Protein AF-Q0ST83-F1 (afdb_monomer_lite)

Organism: Clostridium perfringens (strain SM101 / Type A) (NCBI:txid289380)

Radius of gyration: 18.98 Å; chains: 1; bounding box: 46×38×54 Å

Foldseek 3Di:
DDPVLVVVVVVPDPDAPPNQADPVGDGPDQKHQRDFDDPPVPPDDTDRPLPIDGRPVNLVVQLVVVQVCCCVPVVDHDDPVRSVVVVVCCSSPVVVVVVVVVVVVVVVVVVVVVVVVVVVVD

Secondary structure (DSSP, 8-state):
--HHHHHHHHT-----GGGGB-TTS-BS-SEEES-EEE-TTSTT-EEE---EEE-HHHHHHHHHHHHHHHHHHH-----HHHHHHHHHHHIIIIIHHHHHHHHHHHHHHHHHHHHHHHHTT-

InterPro domains:
  IPR018680 Protein of unknown function DUF2164 [PF09932] (54-117)

Structure (mmCIF, N/CA/C/O backbone):
data_AF-Q0ST83-F1
#
_entry.id   AF-Q0ST83-F1
#
loop_
_atom_site.group_PDB
_atom_site.id
_atom_site.type_symbol
_atom_site.label_atom_id
_atom_site.label_alt_id
_atom_site.label_comp_id
_atom_site.label_asym_id
_atom_site.label_entity_id
_atom_site.label_seq_id
_atom_site.pdbx_PDB_ins_code
_atom_site.Cartn_x
_atom_site.Cartn_y
_atom_site.Cartn_z
_atom_site.occupancy
_atom_site.B_iso_or_equiv
_atom_site.auth_seq_id
_atom_site.auth_comp_id
_atom_site.auth_asym_id
_atom_site.auth_atom_id
_atom_site.pdbx_PDB_model_num
ATOM 1 N N . MET A 1 1 ? 13.441 18.172 1.956 1.00 43.25 1 MET A N 1
ATOM 2 C CA . MET A 1 1 ? 14.297 16.977 1.808 1.00 43.25 1 MET A CA 1
ATOM 3 C C . MET A 1 1 ? 15.697 17.438 1.474 1.00 43.25 1 MET A C 1
ATOM 5 O O . MET A 1 1 ? 15.850 18.249 0.565 1.00 43.25 1 MET A O 1
ATOM 9 N N . ASN A 1 2 ? 16.688 17.026 2.261 1.00 32.53 2 ASN A N 1
ATOM 10 C CA . ASN A 1 2 ? 18.086 17.360 2.012 1.00 32.53 2 ASN A CA 1
ATOM 11 C C . ASN A 1 2 ? 18.657 16.407 0.945 1.00 32.53 2 ASN A C 1
ATOM 13 O O . ASN A 1 2 ? 18.133 15.321 0.721 1.00 32.53 2 ASN A O 1
ATOM 17 N N . LYS A 1 3 ? 19.747 16.801 0.289 1.00 36.78 3 LYS A N 1
ATOM 18 C CA . LYS A 1 3 ? 20.409 16.050 -0.790 1.00 36.78 3 LYS A CA 1
ATOM 19 C C . LYS A 1 3 ? 20.824 14.631 -0.368 1.00 36.78 3 LYS A C 1
ATOM 21 O O . LYS A 1 3 ? 20.789 13.716 -1.176 1.00 36.78 3 LYS A O 1
ATOM 26 N N . ASN A 1 4 ? 21.129 14.441 0.916 1.00 47.56 4 ASN A N 1
ATOM 27 C CA . ASN A 1 4 ? 21.437 13.128 1.489 1.00 47.56 4 ASN A CA 1
ATOM 28 C C . ASN A 1 4 ? 20.210 12.209 1.614 1.00 47.56 4 ASN A C 1
ATOM 30 O O . ASN A 1 4 ? 20.378 10.995 1.640 1.00 47.56 4 ASN A O 1
ATOM 34 N N . ASP A 1 5 ? 18.999 12.768 1.682 1.00 38.09 5 ASP A N 1
ATOM 35 C CA . ASP A 1 5 ? 17.754 11.992 1.741 1.00 38.09 5 ASP A CA 1
ATOM 36 C C . ASP A 1 5 ? 17.358 11.496 0.342 1.00 38.09 5 ASP A C 1
ATOM 38 O O . ASP A 1 5 ? 16.797 10.416 0.209 1.00 38.09 5 ASP A O 1
ATOM 42 N N . LEU A 1 6 ? 17.703 12.253 -0.710 1.00 37.34 6 LEU A N 1
ATOM 43 C CA . LEU A 1 6 ? 17.506 11.858 -2.112 1.00 37.34 6 LEU A CA 1
ATOM 44 C C . LEU A 1 6 ? 18.420 10.694 -2.517 1.00 37.34 6 LEU A C 1
ATOM 46 O O . LEU A 1 6 ? 17.946 9.751 -3.142 1.00 37.34 6 LEU A O 1
ATOM 50 N N . ASN A 1 7 ? 19.683 10.701 -2.078 1.00 36.00 7 ASN A N 1
ATOM 51 C CA . ASN A 1 7 ? 20.623 9.605 -2.353 1.00 36.00 7 ASN A CA 1
ATOM 52 C C . ASN A 1 7 ? 20.163 8.262 -1.757 1.00 36.00 7 ASN A C 1
ATOM 54 O O . ASN A 1 7 ? 20.467 7.211 -2.304 1.00 36.00 7 ASN A O 1
ATOM 58 N N . LYS A 1 8 ? 19.394 8.284 -0.660 1.00 37.25 8 LYS A N 1
ATOM 59 C CA . LYS A 1 8 ? 18.796 7.067 -0.093 1.00 37.25 8 LYS A CA 1
ATOM 60 C C . LYS A 1 8 ? 17.605 6.560 -0.907 1.00 37.25 8 LYS A C 1
ATOM 62 O O . LYS A 1 8 ? 17.298 5.384 -0.875 1.00 37.25 8 LYS A O 1
ATOM 67 N N . VAL A 1 9 ? 16.915 7.412 -1.657 1.00 37.28 9 VAL A N 1
ATOM 68 C CA . VAL A 1 9 ? 15.807 6.968 -2.521 1.00 37.28 9 VAL A CA 1
ATOM 69 C C . VAL A 1 9 ? 16.340 6.309 -3.802 1.00 37.28 9 VAL A C 1
ATOM 71 O O . VAL A 1 9 ? 15.722 5.375 -4.308 1.00 37.28 9 VAL A O 1
ATOM 74 N N . GLU A 1 10 ? 17.506 6.744 -4.291 1.00 33.69 10 GLU A N 1
ATOM 75 C CA . GLU A 1 10 ? 18.133 6.242 -5.527 1.00 33.69 10 GLU A CA 1
ATOM 76 C C . GLU A 1 10 ? 18.692 4.808 -5.422 1.00 33.69 10 GLU A C 1
ATOM 78 O O . GLU A 1 10 ? 18.801 4.130 -6.440 1.00 33.69 10 GLU A O 1
ATOM 83 N N . GLU A 1 11 ? 18.981 4.303 -4.217 1.00 33.56 11 GLU A N 1
ATOM 84 C CA . GLU A 1 11 ? 19.557 2.958 -4.015 1.00 33.56 11 GLU A CA 1
ATOM 85 C C . GLU A 1 11 ? 18.519 1.825 -3.879 1.00 33.56 11 GLU A C 1
ATOM 87 O O . GLU A 1 11 ? 18.892 0.668 -3.698 1.00 33.56 11 GLU A O 1
ATOM 92 N N . GLY A 1 12 ? 17.217 2.114 -4.000 1.00 38.75 12 GLY A N 1
ATOM 93 C CA . GLY A 1 12 ? 16.169 1.090 -3.912 1.00 38.75 12 GLY A CA 1
ATOM 94 C C . GLY A 1 12 ? 16.074 0.477 -2.510 1.00 38.75 12 GLY A C 1
ATOM 95 O O . GLY A 1 12 ? 16.414 -0.684 -2.297 1.00 38.75 12 GLY A O 1
ATOM 96 N N . TYR A 1 13 ? 15.620 1.254 -1.525 1.00 41.53 13 TYR A N 1
ATOM 97 C CA . TYR A 1 13 ? 15.599 0.807 -0.130 1.00 41.53 13 TYR A CA 1
ATOM 98 C C . TYR A 1 13 ? 14.504 -0.233 0.164 1.00 41.53 13 TYR A C 1
ATOM 100 O O . TYR A 1 13 ? 13.358 0.089 0.492 1.00 41.53 13 TYR A O 1
ATOM 108 N N . TYR A 1 14 ? 14.923 -1.495 0.137 1.00 47.94 14 TYR A N 1
ATOM 109 C CA . TYR A 1 14 ? 14.425 -2.552 1.016 1.00 47.94 14 TYR A CA 1
ATOM 110 C C . TYR A 1 14 ? 15.234 -2.492 2.329 1.00 47.94 14 TYR A C 1
ATOM 112 O O . TYR A 1 14 ? 16.208 -3.222 2.497 1.00 47.94 14 TYR A O 1
ATOM 120 N N . GLY A 1 15 ? 14.915 -1.525 3.200 1.00 47.38 15 GLY A N 1
ATOM 121 C CA . GLY A 1 15 ? 15.663 -1.214 4.431 1.00 47.38 15 GLY A CA 1
ATOM 122 C C . GLY A 1 15 ? 14.958 -1.664 5.714 1.00 47.38 15 GLY A C 1
ATOM 123 O O . GLY A 1 15 ? 13.807 -2.097 5.682 1.00 47.38 15 GLY A O 1
ATOM 124 N N . ASN A 1 16 ? 15.640 -1.544 6.858 1.00 53.44 16 ASN A N 1
ATOM 125 C CA . ASN A 1 16 ? 15.036 -1.811 8.169 1.00 53.44 16 ASN A CA 1
ATOM 126 C C . ASN A 1 16 ? 13.939 -0.776 8.465 1.00 53.44 16 ASN A C 1
ATOM 128 O O . ASN A 1 16 ? 13.972 0.338 7.953 1.00 53.44 16 ASN A O 1
ATOM 132 N N . LYS A 1 17 ? 12.988 -1.110 9.349 1.00 57.97 17 LYS A N 1
ATOM 133 C CA . LYS A 1 17 ? 11.859 -0.232 9.723 1.00 57.97 17 LYS A CA 1
ATOM 134 C C . LYS A 1 17 ? 12.272 1.212 10.042 1.00 57.97 17 LYS A C 1
ATOM 136 O O . LYS A 1 17 ? 11.564 2.140 9.664 1.00 57.97 17 LYS A O 1
ATOM 141 N N . ASP A 1 18 ? 13.416 1.394 10.693 1.00 64.62 18 ASP A N 1
ATOM 142 C CA . ASP A 1 18 ? 13.940 2.702 11.100 1.00 64.62 18 ASP A CA 1
ATOM 143 C C . ASP A 1 18 ? 14.363 3.590 9.917 1.00 64.62 18 ASP A C 1
ATOM 145 O O . ASP A 1 18 ? 14.379 4.813 10.045 1.00 64.62 18 ASP A O 1
ATOM 149 N N . ASP A 1 19 ? 14.644 3.010 8.745 1.00 64.94 19 ASP A N 1
ATOM 150 C CA . ASP A 1 19 ? 14.995 3.757 7.530 1.00 64.94 19 ASP A CA 1
ATOM 151 C C . ASP A 1 19 ? 13.798 4.535 6.955 1.00 64.94 19 ASP A C 1
ATOM 153 O O . ASP A 1 19 ? 13.978 5.467 6.166 1.00 64.94 19 ASP A O 1
ATOM 157 N N . TYR A 1 20 ? 12.575 4.192 7.373 1.00 68.75 20 TYR A N 1
ATOM 158 C CA . TYR A 1 20 ? 11.339 4.829 6.917 1.00 68.75 20 TYR A CA 1
ATOM 159 C C . TYR A 1 20 ? 10.910 6.028 7.770 1.00 68.75 20 TYR A C 1
ATOM 161 O O . TYR A 1 20 ? 9.916 6.667 7.424 1.00 68.75 20 TYR A O 1
ATOM 169 N N . TYR A 1 21 ? 11.647 6.375 8.831 1.00 73.00 21 TYR A N 1
ATOM 170 C CA . TYR A 1 21 ? 11.291 7.460 9.751 1.00 73.00 21 TYR A CA 1
ATOM 171 C C . TYR A 1 21 ? 12.368 8.550 9.829 1.00 73.00 21 TYR A C 1
ATOM 173 O O . TYR A 1 21 ? 13.571 8.282 9.791 1.00 73.00 21 TYR A O 1
ATOM 181 N N . ASP A 1 22 ? 11.941 9.809 9.951 1.00 75.56 22 ASP A N 1
ATOM 182 C CA . ASP A 1 22 ? 12.833 10.923 10.264 1.00 75.56 22 ASP A CA 1
ATOM 183 C C . ASP A 1 22 ? 13.269 10.896 11.740 1.00 75.56 22 ASP A C 1
ATOM 185 O O . ASP A 1 22 ? 12.776 10.124 12.564 1.00 75.56 22 ASP A O 1
ATOM 189 N N . LYS A 1 23 ? 14.217 11.767 12.103 1.00 73.25 23 LYS A N 1
ATOM 190 C CA . LYS A 1 23 ? 14.717 11.853 13.488 1.00 73.25 23 LYS A CA 1
ATOM 191 C C . LYS A 1 23 ? 13.656 12.345 14.481 1.00 73.25 23 LYS A C 1
ATOM 193 O O . LYS A 1 23 ? 13.880 12.272 15.686 1.00 73.25 23 LYS A O 1
ATOM 198 N N . GLN A 1 24 ? 12.558 12.901 13.981 1.00 75.19 24 GLN A N 1
ATOM 199 C CA . GLN A 1 24 ? 11.410 13.387 14.734 1.00 75.19 24 GLN A CA 1
ATOM 200 C C . GLN A 1 24 ? 10.288 12.331 14.821 1.00 75.19 24 GLN A C 1
ATOM 202 O O . GLN A 1 24 ? 9.348 12.523 15.589 1.00 75.19 24 GLN A O 1
ATOM 207 N N . GLY A 1 25 ? 10.417 11.203 14.112 1.00 72.31 25 GLY A N 1
ATOM 208 C CA . GLY A 1 25 ? 9.461 10.100 14.081 1.00 72.31 25 GLY A CA 1
ATOM 209 C C . GLY A 1 25 ? 8.398 10.185 12.981 1.00 72.31 25 GLY A C 1
ATOM 210 O O . GLY A 1 25 ? 7.470 9.376 13.009 1.00 72.31 25 GLY A O 1
ATOM 211 N N . HIS A 1 26 ? 8.507 11.110 12.023 1.00 70.88 26 HIS A N 1
ATOM 212 C CA . HIS A 1 26 ? 7.586 11.184 10.883 1.00 70.88 26 HIS A CA 1
ATOM 213 C C . HIS A 1 26 ? 7.974 10.185 9.798 1.00 70.88 26 HIS A C 1
ATOM 215 O O . HIS A 1 26 ? 9.158 10.002 9.508 1.00 70.88 26 HIS A O 1
ATOM 221 N N . CYS A 1 27 ? 6.984 9.554 9.169 1.00 70.56 27 CYS A N 1
ATOM 222 C CA . CYS A 1 27 ? 7.259 8.540 8.157 1.00 70.56 27 CYS A CA 1
ATOM 223 C C . CYS A 1 27 ? 7.473 9.150 6.767 1.00 70.56 27 CYS A C 1
ATOM 225 O O . CYS A 1 27 ? 6.681 9.977 6.314 1.00 70.56 27 CYS A O 1
ATOM 227 N N . TYR A 1 28 ? 8.494 8.691 6.043 1.00 64.94 28 TYR A N 1
ATOM 228 C CA . TYR A 1 28 ? 8.777 9.138 4.675 1.00 64.94 28 TYR A CA 1
ATOM 229 C C . TYR A 1 28 ? 7.938 8.427 3.609 1.00 64.94 28 TYR A C 1
ATOM 231 O O . TYR A 1 28 ? 7.772 8.950 2.507 1.00 64.94 28 TYR A O 1
ATOM 239 N N . THR A 1 29 ? 7.420 7.233 3.902 1.00 62.31 29 THR A N 1
ATOM 240 C CA . THR A 1 29 ? 6.653 6.421 2.946 1.00 62.31 29 THR A CA 1
ATOM 241 C C . THR A 1 29 ? 5.317 6.016 3.558 1.00 62.31 29 THR A C 1
ATOM 243 O O . THR A 1 29 ? 5.133 6.056 4.765 1.00 62.31 29 THR A O 1
ATOM 246 N N . SER A 1 30 ? 4.327 5.683 2.729 1.00 58.22 30 SER A N 1
ATOM 247 C CA . SER A 1 30 ? 3.003 5.271 3.227 1.00 58.22 30 SER A CA 1
ATOM 248 C C . SER A 1 30 ? 2.922 3.774 3.549 1.00 58.22 30 SER A C 1
ATOM 250 O O . SER A 1 30 ? 2.110 3.377 4.382 1.00 58.22 30 SER A O 1
ATOM 252 N N . PHE A 1 31 ? 3.742 2.965 2.877 1.00 61.84 31 PHE A N 1
ATOM 253 C CA . PHE A 1 31 ? 3.780 1.509 2.957 1.00 61.84 31 PHE A CA 1
ATOM 254 C C . PHE A 1 31 ? 5.213 1.052 2.718 1.00 61.84 31 PHE A C 1
ATOM 256 O O . PHE A 1 31 ? 5.866 1.542 1.792 1.00 61.84 31 PHE A O 1
ATOM 263 N N . PHE A 1 32 ? 5.683 0.098 3.510 1.00 62.38 32 PHE A N 1
ATOM 264 C CA . PHE A 1 32 ? 6.961 -0.556 3.270 1.00 62.38 32 PHE A CA 1
ATOM 265 C C . PHE A 1 32 ? 6.825 -2.060 3.451 1.00 62.38 32 PHE A C 1
ATOM 267 O O . PHE A 1 32 ? 6.053 -2.538 4.282 1.00 62.38 32 PHE A O 1
ATOM 274 N N . ILE A 1 33 ? 7.545 -2.808 2.620 1.00 58.50 33 ILE A N 1
ATOM 275 C CA . ILE A 1 33 ? 7.598 -4.260 2.738 1.00 58.50 33 ILE A CA 1
ATOM 276 C C . ILE A 1 33 ? 8.624 -4.552 3.822 1.00 58.50 33 ILE A C 1
ATOM 278 O O . ILE A 1 33 ? 9.794 -4.212 3.659 1.00 58.50 33 ILE A O 1
ATOM 282 N N . SER A 1 34 ? 8.177 -5.120 4.939 1.00 50.09 34 SER A N 1
ATOM 283 C CA . SER A 1 34 ? 9.061 -5.381 6.075 1.00 50.09 34 SER A CA 1
ATOM 284 C C . SER A 1 34 ? 10.023 -6.538 5.804 1.00 50.09 34 SER A C 1
ATOM 286 O O . SER A 1 34 ? 11.146 -6.503 6.292 1.00 50.09 34 SER A O 1
ATOM 288 N N . ASP A 1 35 ? 9.630 -7.501 4.963 1.00 49.91 35 ASP A N 1
ATOM 289 C CA . ASP A 1 35 ? 10.436 -8.679 4.641 1.00 49.91 35 ASP A CA 1
ATOM 290 C C . ASP A 1 35 ? 10.462 -8.948 3.127 1.00 49.91 35 ASP A C 1
ATOM 292 O O . ASP A 1 35 ? 9.601 -9.647 2.581 1.00 49.91 35 ASP A O 1
ATOM 296 N N . ILE A 1 36 ? 11.484 -8.454 2.425 1.00 48.66 36 ILE A N 1
ATOM 297 C CA . ILE A 1 36 ? 11.846 -9.022 1.120 1.00 48.66 36 ILE A CA 1
ATOM 298 C C . ILE A 1 36 ? 12.940 -10.054 1.314 1.00 48.66 36 ILE A C 1
ATOM 300 O O . ILE A 1 36 ? 14.108 -9.739 1.530 1.00 48.66 36 ILE A O 1
ATOM 304 N N . ILE A 1 37 ? 12.537 -11.321 1.228 1.00 46.72 37 ILE A N 1
ATOM 305 C CA . ILE A 1 37 ? 13.463 -12.445 1.225 1.00 46.72 37 ILE A CA 1
ATOM 306 C C . ILE A 1 37 ? 13.783 -12.765 -0.235 1.00 46.72 37 ILE A C 1
ATOM 308 O O . ILE A 1 37 ? 13.019 -13.424 -0.944 1.00 46.72 37 ILE A O 1
ATOM 312 N N . ILE A 1 38 ? 14.938 -12.286 -0.693 1.00 47.44 38 ILE A N 1
ATOM 313 C CA . ILE A 1 38 ? 15.507 -12.694 -1.978 1.00 47.44 38 ILE A CA 1
ATOM 314 C C . ILE A 1 38 ? 16.222 -14.031 -1.754 1.00 47.44 38 ILE A C 1
ATOM 316 O O . ILE A 1 38 ? 17.332 -14.075 -1.220 1.00 47.44 38 ILE A O 1
ATOM 320 N N . ASP A 1 39 ? 15.577 -15.137 -2.132 1.00 43.59 39 ASP A N 1
ATOM 321 C CA . ASP A 1 39 ? 16.211 -16.458 -2.110 1.00 43.59 39 ASP A CA 1
ATOM 322 C C . ASP A 1 39 ? 17.209 -16.571 -3.272 1.00 43.59 39 ASP A C 1
ATOM 324 O O . ASP A 1 39 ? 16.873 -16.972 -4.387 1.00 43.59 39 ASP A O 1
ATOM 328 N N . ASN A 1 40 ? 18.467 -16.220 -3.002 1.00 45.91 40 ASN A N 1
ATOM 329 C CA . ASN A 1 40 ? 19.558 -16.316 -3.974 1.00 45.91 40 ASN A CA 1
ATOM 330 C C . ASN A 1 40 ? 19.904 -17.769 -4.367 1.00 45.91 40 ASN A C 1
ATOM 332 O O . ASN A 1 40 ? 20.633 -17.976 -5.338 1.00 45.91 40 ASN A O 1
ATOM 336 N N . ASN A 1 41 ? 19.386 -18.781 -3.655 1.00 49.34 41 ASN A N 1
ATOM 337 C CA . ASN A 1 41 ? 19.666 -20.195 -3.925 1.00 49.34 41 ASN A CA 1
ATOM 338 C C . ASN A 1 41 ? 18.673 -20.827 -4.915 1.00 49.34 41 ASN A C 1
ATOM 340 O O . ASN A 1 41 ? 18.966 -21.876 -5.496 1.00 49.34 41 ASN A O 1
ATOM 344 N N . LYS A 1 42 ? 17.529 -20.184 -5.170 1.00 50.66 42 LYS A N 1
ATOM 345 C CA . LYS A 1 42 ? 16.599 -20.544 -6.246 1.00 50.66 42 LYS A CA 1
ATOM 346 C C . LYS A 1 42 ? 16.675 -19.487 -7.334 1.00 50.66 42 LYS A C 1
ATOM 348 O O . LYS A 1 42 ? 16.059 -18.434 -7.216 1.00 50.66 42 LYS A O 1
ATOM 353 N N . LYS A 1 43 ? 17.420 -19.777 -8.409 1.00 41.09 43 LYS A N 1
ATOM 354 C CA . LYS A 1 43 ? 17.506 -18.945 -9.625 1.00 41.09 43 LYS A CA 1
ATOM 355 C C . LYS A 1 43 ? 16.154 -18.284 -9.949 1.00 41.09 43 LYS A C 1
ATOM 357 O O . LYS A 1 43 ? 15.266 -18.930 -10.497 1.00 41.09 43 LYS A O 1
ATOM 362 N N . GLY A 1 44 ? 16.030 -16.997 -9.625 1.00 47.31 44 GLY A N 1
ATOM 363 C CA . GLY A 1 44 ? 14.939 -16.136 -10.073 1.00 47.31 44 GLY A CA 1
ATOM 364 C C . GLY A 1 44 ? 13.594 -16.236 -9.343 1.00 47.31 44 GLY A C 1
ATOM 365 O O . GLY A 1 44 ? 12.641 -15.651 -9.850 1.00 47.31 44 GLY A O 1
ATOM 366 N N . SER A 1 45 ? 13.460 -16.913 -8.191 1.00 38.97 45 SER A N 1
ATOM 367 C CA . SER A 1 45 ? 12.197 -16.857 -7.428 1.00 38.97 45 SER A CA 1
ATOM 368 C C . SER A 1 45 ? 12.264 -15.819 -6.305 1.00 38.97 45 SER A C 1
ATOM 370 O O . SER A 1 45 ? 12.816 -16.086 -5.239 1.00 38.97 45 SER A O 1
ATOM 372 N N . VAL A 1 46 ? 11.671 -14.644 -6.524 1.00 49.09 46 VAL A N 1
ATOM 373 C CA . VAL A 1 46 ? 11.420 -13.672 -5.449 1.00 49.09 46 VAL A CA 1
ATOM 374 C C . VAL A 1 46 ? 10.204 -14.150 -4.658 1.00 49.09 46 VAL A C 1
ATOM 376 O O . VAL A 1 46 ? 9.107 -14.237 -5.208 1.00 49.09 46 VAL A O 1
ATOM 379 N N . THR A 1 47 ? 10.388 -14.469 -3.376 1.00 42.12 47 THR A N 1
ATOM 380 C CA . THR A 1 47 ? 9.260 -14.678 -2.458 1.00 42.12 47 THR A CA 1
ATOM 381 C C . THR A 1 47 ? 9.027 -13.363 -1.730 1.00 42.12 47 THR A C 1
ATOM 383 O O . THR A 1 47 ? 9.758 -13.021 -0.806 1.00 42.12 47 THR A O 1
ATOM 386 N N . ILE A 1 48 ? 8.036 -12.595 -2.183 1.00 51.88 48 ILE A N 1
ATOM 387 C CA . ILE A 1 48 ? 7.609 -11.389 -1.472 1.00 51.88 48 ILE A CA 1
ATOM 388 C C . ILE A 1 48 ? 6.782 -11.864 -0.279 1.00 51.88 48 ILE A C 1
ATOM 390 O O . ILE A 1 48 ? 5.717 -12.458 -0.460 1.00 51.88 48 ILE A O 1
ATOM 394 N N . ASN A 1 49 ? 7.274 -11.642 0.939 1.00 52.12 49 ASN A N 1
ATOM 395 C CA . ASN A 1 49 ? 6.423 -11.776 2.108 1.00 52.12 49 ASN A CA 1
ATOM 396 C C . ASN A 1 49 ? 5.470 -10.574 2.060 1.00 52.12 49 ASN A C 1
ATOM 398 O O . ASN A 1 49 ? 5.910 -9.433 2.169 1.00 52.12 49 ASN A O 1
ATOM 402 N N . ASN A 1 50 ? 4.171 -10.802 1.856 1.00 54.41 50 ASN A N 1
ATOM 403 C CA . ASN A 1 50 ? 3.167 -9.732 1.712 1.00 54.41 50 ASN A CA 1
ATOM 404 C C . ASN A 1 50 ? 2.866 -8.999 3.037 1.00 54.41 50 ASN A C 1
ATOM 406 O O . ASN A 1 50 ? 1.800 -8.404 3.197 1.00 54.41 50 ASN A O 1
ATOM 410 N N . ASN A 1 51 ? 3.794 -9.042 3.992 1.00 59.19 51 ASN A N 1
ATOM 411 C CA . ASN A 1 51 ? 3.735 -8.268 5.216 1.00 59.19 51 ASN A CA 1
ATOM 412 C C . ASN A 1 51 ? 4.128 -6.829 4.871 1.00 59.19 51 ASN A C 1
ATOM 414 O O . ASN A 1 51 ? 5.296 -6.446 4.871 1.00 59.19 51 ASN A O 1
ATOM 418 N N . PHE A 1 52 ? 3.124 -6.041 4.510 1.00 67.75 52 PHE A N 1
ATOM 419 C CA . PHE A 1 52 ? 3.267 -4.600 4.408 1.00 67.75 52 PHE A CA 1
ATOM 420 C C . PHE A 1 52 ? 3.086 -4.006 5.796 1.00 67.75 52 PHE A C 1
ATOM 422 O O . PHE A 1 52 ? 2.034 -4.169 6.421 1.00 67.75 52 PHE A O 1
ATOM 429 N N . ASP A 1 53 ? 4.090 -3.272 6.248 1.00 70.12 53 ASP A N 1
ATOM 430 C CA . ASP A 1 53 ? 3.940 -2.397 7.393 1.00 70.12 53 ASP A CA 1
ATOM 431 C C . ASP A 1 53 ? 3.411 -1.037 6.918 1.00 70.12 53 ASP A C 1
ATOM 433 O O . ASP A 1 53 ? 3.764 -0.514 5.854 1.00 70.12 53 ASP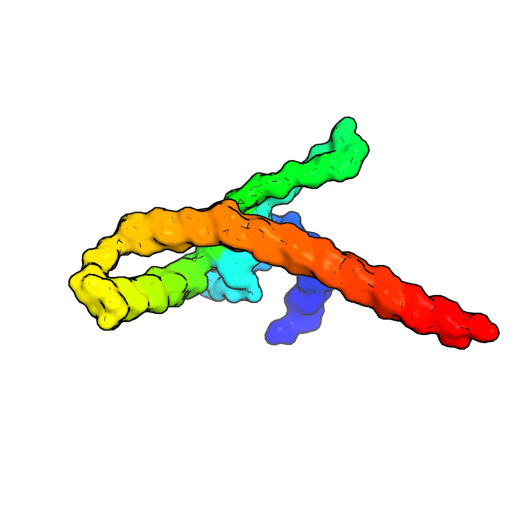 A O 1
ATOM 437 N N . ILE A 1 54 ? 2.526 -0.467 7.734 1.00 75.62 54 ILE A N 1
ATOM 438 C CA . ILE A 1 54 ? 1.925 0.846 7.513 1.00 75.62 54 ILE A CA 1
ATOM 439 C C . ILE A 1 54 ? 2.391 1.740 8.643 1.00 75.62 54 ILE A C 1
ATOM 441 O O . ILE A 1 54 ? 2.232 1.401 9.821 1.00 75.62 54 ILE A O 1
ATOM 445 N N . CYS A 1 55 ? 2.931 2.905 8.303 1.00 79.25 55 CYS A N 1
ATOM 446 C CA . CYS A 1 55 ? 3.307 3.868 9.323 1.00 79.25 55 CYS A CA 1
ATOM 447 C C . CYS A 1 55 ? 2.077 4.314 10.114 1.00 79.25 55 CYS A C 1
ATOM 449 O O . CYS A 1 55 ? 0.986 4.458 9.558 1.00 79.25 55 CYS A O 1
ATOM 451 N N . LYS A 1 56 ? 2.270 4.593 11.405 1.00 81.12 56 LYS A N 1
ATOM 452 C CA . LYS A 1 56 ? 1.186 4.963 12.320 1.00 81.12 56 LYS A CA 1
ATOM 453 C C . LYS A 1 56 ? 0.322 6.107 11.781 1.00 81.12 56 LYS A C 1
ATOM 455 O O . LYS A 1 56 ? -0.883 5.944 11.693 1.00 81.12 56 LYS A O 1
ATOM 460 N N . GLU A 1 57 ? 0.936 7.203 11.339 1.00 81.12 57 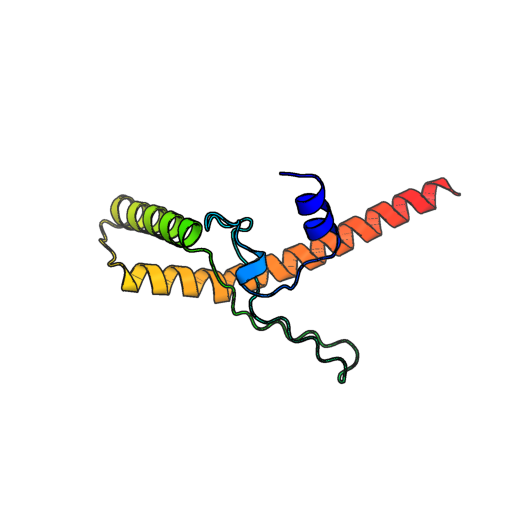GLU A N 1
ATOM 461 C CA . GLU A 1 57 ? 0.229 8.375 10.798 1.00 81.12 57 GLU A CA 1
ATOM 462 C C . GLU A 1 57 ? -0.695 8.007 9.634 1.00 81.12 57 GLU A C 1
ATOM 464 O O . GLU A 1 57 ? -1.844 8.442 9.559 1.00 81.12 57 GLU A O 1
ATOM 469 N N . LYS A 1 58 ? -0.207 7.153 8.727 1.00 83.75 58 LYS A N 1
ATOM 470 C CA . LYS A 1 58 ? -0.992 6.723 7.575 1.00 83.75 58 LYS A CA 1
ATOM 471 C C . LYS A 1 58 ? -2.087 5.744 7.974 1.00 83.75 58 LYS A C 1
ATOM 473 O O . LYS A 1 58 ? -3.183 5.809 7.425 1.00 83.75 58 LYS A O 1
ATOM 478 N N . LYS A 1 59 ? -1.802 4.860 8.929 1.00 86.94 59 LYS A N 1
ATOM 479 C CA . LYS A 1 59 ? -2.780 3.933 9.493 1.00 86.94 59 LYS A CA 1
ATOM 480 C C . LYS A 1 59 ? -3.917 4.696 10.176 1.00 86.94 59 LYS A C 1
ATOM 482 O O . LYS A 1 59 ? -5.073 4.410 9.887 1.00 86.94 59 LYS A O 1
ATOM 487 N N . ASP A 1 60 ? -3.597 5.700 10.987 1.00 89.19 60 ASP A N 1
ATOM 488 C CA . ASP A 1 60 ? -4.569 6.561 11.666 1.00 89.19 60 ASP A CA 1
ATOM 489 C C . ASP A 1 60 ? -5.426 7.326 10.643 1.00 89.19 60 ASP A C 1
ATOM 491 O O . ASP A 1 60 ? -6.653 7.288 10.711 1.00 89.19 60 ASP A O 1
ATOM 495 N N . PHE A 1 61 ? -4.806 7.893 9.604 1.00 89.94 61 PHE A N 1
ATOM 496 C CA . PHE A 1 61 ? -5.534 8.500 8.483 1.00 89.94 61 PHE A CA 1
ATOM 497 C C . PHE A 1 61 ? -6.499 7.516 7.791 1.00 89.94 61 PHE A C 1
ATOM 499 O O . PHE A 1 61 ? -7.647 7.853 7.504 1.00 89.94 61 PHE A O 1
ATOM 506 N N . LEU A 1 62 ? -6.060 6.281 7.518 1.00 89.88 62 LEU A N 1
ATOM 507 C CA . LEU A 1 62 ? -6.908 5.259 6.893 1.00 89.88 62 LEU A CA 1
ATOM 508 C C . LEU A 1 62 ? -8.069 4.838 7.803 1.00 89.88 62 LEU A C 1
ATOM 510 O O . LEU A 1 62 ? -9.170 4.599 7.303 1.00 89.88 62 LEU A O 1
ATOM 514 N N . LYS A 1 63 ? -7.850 4.773 9.122 1.00 92.25 63 LYS A N 1
ATOM 515 C CA . LYS A 1 63 ? -8.910 4.512 10.105 1.00 92.25 63 LYS A CA 1
ATOM 516 C C . LYS A 1 63 ? -9.981 5.590 10.058 1.00 92.25 63 LYS A C 1
ATOM 518 O O . LYS A 1 63 ? -11.162 5.254 10.018 1.00 92.25 63 LYS A O 1
ATOM 523 N N . GLU A 1 64 ? -9.583 6.859 10.029 1.00 92.88 64 GLU A N 1
ATOM 524 C CA . GLU A 1 64 ? -10.520 7.983 9.951 1.00 92.88 64 GLU A CA 1
ATOM 525 C C . GLU A 1 64 ? -11.369 7.928 8.677 1.00 92.88 64 GLU A C 1
ATOM 527 O O . GLU A 1 64 ? -12.595 8.060 8.741 1.00 92.88 64 GLU A O 1
ATOM 532 N N . GLU A 1 65 ? -10.746 7.664 7.527 1.00 92.50 65 GLU A N 1
ATOM 533 C CA . GLU A 1 65 ? -11.454 7.567 6.247 1.00 92.50 65 GLU A CA 1
ATOM 534 C C . GLU A 1 65 ? -12.411 6.367 6.199 1.00 92.50 65 GLU A C 1
ATOM 536 O O . GLU A 1 65 ? -13.557 6.506 5.756 1.00 92.50 65 GLU A O 1
ATOM 541 N N . LEU A 1 66 ? -11.995 5.204 6.714 1.00 91.75 66 LEU A N 1
ATOM 542 C CA . LEU A 1 66 ? -12.866 4.031 6.827 1.00 91.75 66 LEU A CA 1
ATOM 543 C C . LEU A 1 66 ? -14.036 4.297 7.774 1.00 91.75 66 LEU A C 1
ATOM 545 O O . LEU A 1 66 ? -15.188 4.070 7.401 1.00 91.75 66 LEU A O 1
ATOM 549 N N . LEU A 1 67 ? -13.774 4.832 8.967 1.00 91.19 67 LEU A N 1
ATOM 550 C CA . LEU A 1 67 ? -14.817 5.150 9.939 1.00 91.19 67 LEU A CA 1
ATOM 551 C C . LEU A 1 67 ? -15.836 6.129 9.348 1.00 91.19 67 LEU A C 1
ATOM 553 O O . LEU A 1 67 ? -17.045 5.921 9.459 1.00 91.19 67 LEU A O 1
ATOM 557 N N . LYS A 1 68 ? -15.361 7.172 8.663 1.00 91.06 68 LYS A N 1
ATOM 558 C CA . LYS A 1 68 ? -16.208 8.145 7.967 1.00 91.06 68 LYS A CA 1
ATOM 559 C C . LYS A 1 68 ? -17.045 7.487 6.873 1.00 91.06 68 LYS A C 1
ATOM 561 O O . LYS A 1 68 ? -18.240 7.775 6.772 1.00 91.06 68 LYS A O 1
ATOM 566 N N . TYR A 1 69 ? -16.458 6.591 6.081 1.00 90.62 69 TYR A N 1
ATOM 567 C CA . TYR A 1 69 ? -17.178 5.853 5.047 1.00 90.62 69 TYR A CA 1
ATOM 568 C C . TYR A 1 69 ? -18.290 4.978 5.639 1.00 90.62 69 TYR A C 1
ATOM 570 O O . TYR A 1 69 ? -19.444 5.114 5.232 1.00 90.62 69 TYR A O 1
ATOM 578 N N . PHE A 1 70 ? -17.985 4.133 6.627 1.00 89.06 70 PHE A N 1
ATOM 579 C CA . PHE A 1 70 ? -18.971 3.233 7.238 1.00 89.06 70 PHE A CA 1
ATOM 580 C C . PHE A 1 70 ? -20.058 3.995 8.003 1.00 89.06 70 PHE A C 1
ATOM 582 O O . PHE A 1 70 ? -21.245 3.691 7.862 1.00 89.06 70 PHE A O 1
ATOM 589 N N . LYS A 1 71 ? -19.698 5.081 8.688 1.00 88.69 71 LYS A N 1
ATOM 590 C CA . LYS A 1 71 ? -20.671 5.923 9.385 1.00 88.69 71 LYS A CA 1
ATOM 591 C C . LYS A 1 71 ? -21.627 6.628 8.422 1.00 88.69 71 LYS A C 1
ATOM 593 O O . LYS A 1 71 ? -22.833 6.601 8.639 1.00 88.69 71 LYS A O 1
ATOM 598 N N . ILE A 1 72 ? -21.120 7.235 7.344 1.00 82.50 72 ILE A N 1
ATOM 599 C CA . ILE A 1 72 ? -21.950 8.006 6.398 1.00 82.50 72 ILE A CA 1
ATOM 600 C C . ILE A 1 72 ? -22.733 7.093 5.450 1.00 82.50 72 ILE A C 1
ATOM 602 O O . ILE A 1 72 ? -23.892 7.365 5.145 1.00 82.50 72 ILE A O 1
ATOM 606 N N . LYS A 1 73 ? -22.100 6.041 4.924 1.00 81.19 73 LYS A N 1
ATOM 607 C CA . LYS A 1 73 ? -22.670 5.215 3.847 1.00 81.19 73 LYS A CA 1
ATOM 608 C C . LYS A 1 73 ? -23.396 3.976 4.348 1.00 81.19 73 LYS A C 1
ATOM 610 O O . LYS A 1 73 ? -24.241 3.461 3.618 1.00 81.19 73 LYS A O 1
ATOM 615 N N . LYS A 1 74 ? -23.058 3.482 5.540 1.00 78.62 74 LYS A N 1
ATOM 616 C CA . LYS A 1 74 ? -23.614 2.242 6.100 1.00 78.62 74 LYS A CA 1
ATOM 617 C C . LYS A 1 74 ? -24.339 2.444 7.430 1.00 78.62 74 LYS A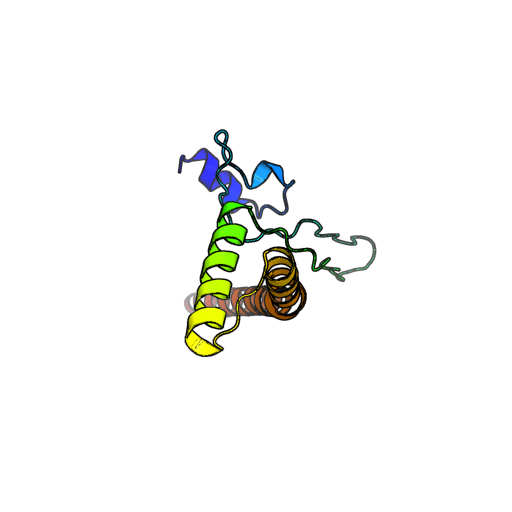 C 1
ATOM 619 O O . LYS A 1 74 ? -25.025 1.529 7.859 1.00 78.62 74 LYS A O 1
ATOM 624 N N . ASN A 1 75 ? -24.256 3.637 8.034 1.00 83.81 75 ASN A N 1
ATOM 625 C CA . ASN A 1 75 ? -24.749 3.906 9.391 1.00 83.81 75 ASN A CA 1
ATOM 626 C C . ASN A 1 75 ? -24.185 2.907 10.424 1.00 83.81 75 ASN A C 1
ATOM 628 O O . ASN A 1 75 ? -24.829 2.583 11.419 1.00 83.81 75 ASN A O 1
ATOM 632 N N . GLU A 1 76 ? -22.977 2.410 10.158 1.00 83.19 76 GLU A N 1
ATOM 633 C CA . GLU A 1 76 ? -22.244 1.468 10.998 1.00 83.19 76 GLU A CA 1
ATOM 634 C C . GLU A 1 76 ? -21.122 2.216 11.718 1.00 83.19 76 GLU A C 1
ATOM 636 O O . GLU A 1 76 ? -20.481 3.100 11.144 1.00 83.19 76 GLU A O 1
ATOM 641 N N . ASN A 1 77 ? -20.889 1.874 12.984 1.00 83.75 77 ASN A N 1
ATOM 642 C CA . ASN A 1 77 ? -19.843 2.484 13.795 1.00 83.75 77 ASN A CA 1
ATOM 643 C C . ASN A 1 77 ? -18.826 1.404 14.165 1.00 83.75 77 ASN A C 1
ATOM 645 O O . ASN A 1 77 ? -19.056 0.632 15.093 1.00 83.75 77 ASN A O 1
ATOM 649 N N . LEU A 1 78 ? -17.743 1.333 13.392 1.00 89.06 78 LEU A N 1
ATOM 650 C CA . LEU A 1 78 ? -16.677 0.358 13.596 1.00 89.06 78 LEU A CA 1
ATOM 651 C C . LEU A 1 78 ? -15.779 0.792 14.753 1.00 89.06 78 LEU A C 1
ATOM 653 O O . LEU A 1 78 ? -15.439 1.972 14.878 1.00 89.06 78 LEU A O 1
ATOM 657 N N . ASN A 1 79 ? -15.381 -0.163 15.584 1.00 90.75 79 ASN A N 1
ATOM 658 C CA . ASN A 1 79 ? -14.375 0.073 16.611 1.00 90.75 79 ASN A CA 1
ATOM 659 C C . ASN A 1 79 ? -12.949 -0.012 16.031 1.00 90.75 79 ASN A C 1
ATOM 661 O O . ASN A 1 79 ? -12.734 -0.411 14.886 1.00 90.75 79 ASN A O 1
ATOM 665 N N . ASP A 1 80 ? -11.961 0.376 16.835 1.00 89.62 80 ASP A N 1
ATOM 666 C CA . ASP A 1 80 ? -10.566 0.464 16.393 1.00 89.62 80 ASP A CA 1
ATOM 667 C C . ASP A 1 80 ? -9.976 -0.889 15.947 1.00 89.62 80 ASP A C 1
ATOM 669 O O . ASP A 1 80 ? -9.208 -0.949 14.986 1.00 89.62 80 ASP A O 1
ATOM 673 N N . GLU A 1 81 ? -10.379 -1.986 16.594 1.00 92.75 81 GLU A N 1
ATOM 674 C CA . GLU A 1 81 ? -9.916 -3.339 16.267 1.00 92.75 81 GLU A CA 1
ATOM 675 C C . GLU A 1 81 ? -10.490 -3.826 14.927 1.00 92.75 81 GLU A C 1
ATOM 677 O O . GLU A 1 81 ? -9.800 -4.473 14.135 1.00 92.75 81 GLU A O 1
ATOM 682 N N . GLU A 1 82 ? -11.752 -3.500 14.645 1.00 93.12 82 GLU A N 1
ATOM 683 C CA . GLU A 1 82 ? -12.399 -3.791 13.363 1.00 93.12 82 GLU A CA 1
ATOM 684 C C . GLU A 1 82 ? -11.746 -3.004 12.226 1.00 93.12 82 GLU A C 1
ATOM 686 O O . GLU A 1 82 ? -11.434 -3.582 11.182 1.00 93.12 82 GLU A O 1
ATOM 691 N N . LEU A 1 83 ? -11.477 -1.712 12.438 1.00 92.75 83 LEU A N 1
ATOM 692 C CA . LEU A 1 83 ? -10.767 -0.875 11.468 1.00 92.75 83 LEU A CA 1
ATOM 693 C C . LEU A 1 83 ? -9.366 -1.428 11.175 1.00 92.75 83 LEU A C 1
ATOM 695 O O . LEU A 1 83 ? -8.980 -1.525 10.010 1.00 92.75 83 LEU A O 1
ATOM 699 N N . ASP A 1 84 ? -8.636 -1.866 12.203 1.00 89.75 84 ASP A N 1
ATOM 700 C CA . ASP A 1 84 ? -7.331 -2.515 12.046 1.00 89.75 84 ASP A CA 1
ATOM 701 C C . ASP A 1 84 ? -7.402 -3.781 11.189 1.00 89.75 84 ASP A C 1
ATOM 703 O O . ASP A 1 84 ? -6.579 -3.965 10.285 1.00 89.75 84 ASP A O 1
ATOM 707 N N . LYS A 1 85 ? -8.402 -4.637 11.428 1.00 90.19 85 LYS A N 1
ATOM 708 C CA . LYS A 1 85 ? -8.626 -5.854 10.632 1.00 90.19 85 LYS A CA 1
ATOM 709 C C . LYS A 1 85 ? -8.959 -5.527 9.179 1.00 90.19 85 LYS A C 1
ATOM 711 O O . LYS A 1 85 ? -8.420 -6.176 8.284 1.00 90.19 85 LYS A O 1
ATOM 716 N N . PHE A 1 86 ? -9.793 -4.516 8.932 1.00 90.56 86 PHE A N 1
ATOM 717 C CA . PHE A 1 86 ? -10.118 -4.073 7.573 1.00 90.56 86 PHE A CA 1
ATOM 718 C C . PHE A 1 86 ? -8.893 -3.555 6.831 1.00 90.56 86 PHE A C 1
ATOM 720 O O . PHE A 1 86 ? -8.627 -3.993 5.712 1.00 90.56 86 PHE A O 1
ATOM 727 N N . ILE A 1 87 ? -8.135 -2.650 7.454 1.00 89.62 87 ILE A N 1
ATOM 728 C CA . ILE A 1 87 ? -6.915 -2.096 6.859 1.00 89.62 87 ILE A CA 1
ATOM 729 C C . ILE A 1 87 ? -5.958 -3.231 6.506 1.00 89.62 87 ILE A C 1
ATOM 731 O O . ILE A 1 87 ? -5.487 -3.306 5.372 1.00 89.62 87 ILE A O 1
ATOM 735 N N . ARG A 1 88 ? -5.725 -4.151 7.447 1.00 85.19 88 ARG A N 1
ATOM 736 C CA . ARG A 1 88 ? -4.838 -5.292 7.230 1.00 85.19 88 ARG A CA 1
ATOM 737 C C . ARG A 1 88 ? -5.317 -6.183 6.086 1.00 85.19 88 ARG A C 1
ATOM 739 O O . ARG A 1 88 ? -4.527 -6.506 5.206 1.00 85.19 88 ARG A O 1
ATOM 746 N N . PHE A 1 89 ? -6.612 -6.495 6.036 1.00 86.62 89 PHE A N 1
ATOM 747 C CA . PHE A 1 89 ? -7.198 -7.273 4.947 1.00 86.62 89 PHE A CA 1
ATOM 748 C C . PHE A 1 89 ? -6.965 -6.617 3.581 1.00 86.62 89 PHE A C 1
ATOM 750 O O . PHE A 1 89 ? -6.480 -7.280 2.664 1.00 86.62 89 PHE A O 1
ATOM 757 N N . PHE A 1 90 ? -7.273 -5.326 3.430 1.00 86.69 90 PHE A N 1
ATOM 758 C CA . PHE A 1 90 ? -7.089 -4.633 2.152 1.00 86.69 90 PHE A CA 1
ATOM 759 C C . PHE A 1 90 ? -5.626 -4.600 1.723 1.00 86.69 90 PHE A C 1
ATOM 761 O O . PHE A 1 90 ? -5.318 -4.791 0.550 1.00 86.69 90 PHE A O 1
ATOM 768 N N . VAL A 1 91 ? -4.720 -4.382 2.664 1.00 81.12 91 VAL A N 1
ATOM 769 C CA . VAL A 1 91 ? -3.297 -4.242 2.370 1.00 81.12 91 VAL A CA 1
ATOM 770 C C . VAL A 1 91 ? -2.669 -5.584 1.994 1.00 81.12 91 VAL A C 1
ATOM 772 O O . VAL A 1 91 ? -1.990 -5.668 0.973 1.00 81.12 91 VAL A O 1
ATOM 775 N N . GLU A 1 92 ? -2.969 -6.648 2.738 1.00 76.94 92 GLU A N 1
ATOM 776 C CA . GLU A 1 92 ? -2.442 -7.987 2.454 1.00 76.94 92 GLU A CA 1
ATOM 777 C C . GLU A 1 92 ? -3.041 -8.593 1.173 1.00 76.94 92 GLU A C 1
ATOM 779 O O . GLU A 1 92 ? -2.336 -9.277 0.431 1.00 76.94 92 GLU A O 1
ATOM 784 N N . ASN A 1 93 ? -4.322 -8.333 0.877 1.00 78.31 93 ASN A N 1
ATOM 785 C CA . ASN A 1 93 ? -5.008 -8.966 -0.258 1.00 78.31 93 ASN A CA 1
ATOM 786 C C . ASN A 1 93 ? -4.989 -8.119 -1.537 1.00 78.31 93 ASN A C 1
ATOM 788 O O . ASN A 1 93 ? -4.821 -8.667 -2.625 1.00 78.31 93 ASN A O 1
ATOM 792 N N . LEU A 1 94 ? -5.175 -6.799 -1.435 1.00 80.69 94 LEU A N 1
ATOM 793 C CA . LEU A 1 94 ? -5.209 -5.896 -2.595 1.00 80.69 94 LEU A CA 1
ATOM 794 C C . LEU A 1 94 ? -3.889 -5.146 -2.774 1.00 80.69 94 LEU A C 1
ATOM 796 O O . LEU A 1 94 ? -3.407 -5.024 -3.898 1.00 80.69 94 LEU A O 1
ATOM 800 N N . GLY A 1 95 ? -3.287 -4.672 -1.679 1.00 77.00 95 GLY A N 1
ATOM 801 C CA . GLY A 1 95 ? -2.033 -3.912 -1.714 1.00 77.00 95 GLY A CA 1
ATOM 802 C C . GLY A 1 95 ? -0.899 -4.682 -2.392 1.00 77.00 95 GLY A C 1
ATOM 803 O O . GLY A 1 95 ? -0.249 -4.147 -3.289 1.00 77.00 95 GLY A O 1
ATOM 804 N N . ALA A 1 96 ? -0.739 -5.963 -2.048 1.00 71.94 96 ALA A N 1
ATOM 805 C CA . ALA A 1 96 ? 0.239 -6.852 -2.678 1.00 71.94 96 ALA A CA 1
ATOM 806 C C . ALA A 1 96 ? 0.072 -6.940 -4.205 1.00 71.94 96 ALA A C 1
ATOM 808 O O . ALA A 1 96 ? 1.039 -6.806 -4.954 1.00 71.94 96 ALA A O 1
ATOM 809 N N . GLN A 1 97 ? -1.167 -7.121 -4.668 1.00 72.25 97 GLN A N 1
ATOM 810 C CA . GLN A 1 97 ? -1.481 -7.254 -6.092 1.00 72.25 97 GLN A CA 1
ATOM 811 C C . GLN A 1 97 ? -1.184 -5.956 -6.848 1.00 72.25 97 GLN A C 1
ATOM 813 O O . GLN A 1 97 ? -0.553 -5.987 -7.904 1.00 72.25 97 GLN A O 1
ATOM 818 N N . PHE A 1 98 ? -1.580 -4.806 -6.291 1.00 78.50 98 PHE A N 1
ATOM 819 C CA . PHE A 1 98 ? -1.302 -3.504 -6.899 1.00 78.50 98 PHE A CA 1
ATOM 820 C C . PHE A 1 98 ? 0.190 -3.185 -6.943 1.00 78.50 98 PHE A C 1
ATOM 822 O O . PHE A 1 98 ? 0.660 -2.656 -7.947 1.00 78.50 98 PHE A O 1
ATOM 829 N N . TYR A 1 99 ? 0.944 -3.534 -5.897 1.00 75.69 99 TYR A N 1
ATOM 830 C CA . TYR A 1 99 ? 2.394 -3.353 -5.889 1.00 75.69 99 TYR A CA 1
ATOM 831 C C . TYR A 1 99 ? 3.067 -4.189 -6.984 1.00 75.69 99 TYR A C 1
ATOM 833 O O . TYR A 1 99 ? 3.817 -3.645 -7.792 1.00 75.69 99 TYR A O 1
ATOM 841 N N . ILE A 1 100 ? 2.752 -5.489 -7.059 1.00 73.38 100 ILE A N 1
ATOM 842 C CA . ILE A 1 100 ? 3.298 -6.394 -8.084 1.00 73.38 100 ILE A CA 1
ATOM 843 C C . ILE A 1 100 ? 2.974 -5.874 -9.486 1.00 73.38 100 ILE A C 1
ATOM 845 O O . ILE A 1 100 ? 3.864 -5.778 -10.333 1.00 73.38 100 ILE A O 1
ATOM 849 N N . GLN A 1 101 ? 1.717 -5.496 -9.722 1.00 76.44 101 GLN A N 1
ATOM 850 C CA . GLN A 1 101 ? 1.295 -4.946 -11.004 1.00 76.44 101 GLN A CA 1
ATOM 851 C C . GLN A 1 101 ? 2.051 -3.651 -11.336 1.00 76.44 101 GLN A C 1
ATOM 853 O O . GLN A 1 101 ? 2.551 -3.506 -12.448 1.00 76.44 101 GLN A O 1
ATOM 858 N N . GLY A 1 102 ? 2.224 -2.756 -10.359 1.00 81.69 102 GLY A N 1
ATOM 859 C CA . GLY A 1 102 ? 2.982 -1.515 -10.521 1.00 81.69 102 GLY A CA 1
ATOM 860 C C . GLY A 1 102 ? 4.452 -1.740 -10.886 1.00 81.69 102 GLY A C 1
ATOM 861 O O . GLY A 1 102 ? 4.982 -1.034 -11.746 1.00 81.69 102 GLY A O 1
ATOM 862 N N . VAL A 1 103 ? 5.108 -2.748 -10.299 1.00 80.00 103 VAL A N 1
ATOM 863 C CA . VAL A 1 103 ? 6.483 -3.136 -10.667 1.00 80.00 103 VAL A CA 1
ATOM 864 C C . VAL A 1 103 ? 6.537 -3.641 -12.111 1.00 80.00 103 VAL A C 1
ATOM 866 O O . VAL A 1 103 ? 7.393 -3.205 -12.883 1.00 80.00 103 VAL A O 1
ATOM 869 N N . ILE A 1 104 ? 5.606 -4.517 -12.502 1.00 75.88 104 ILE A N 1
ATOM 870 C CA . ILE A 1 104 ? 5.526 -5.057 -13.868 1.00 75.88 104 ILE A CA 1
ATOM 871 C C . ILE A 1 104 ? 5.294 -3.937 -14.889 1.00 75.88 104 ILE A C 1
ATOM 873 O O . ILE A 1 104 ? 5.942 -3.913 -15.936 1.00 75.88 104 ILE A O 1
ATOM 877 N N . ASP A 1 105 ? 4.388 -3.008 -14.597 1.00 84.94 105 ASP A N 1
ATOM 878 C CA . ASP A 1 105 ? 4.062 -1.907 -15.504 1.00 84.94 105 ASP A CA 1
ATOM 879 C C . ASP A 1 105 ? 5.215 -0.906 -15.616 1.00 84.94 105 ASP A C 1
ATOM 881 O O . ASP A 1 105 ? 5.527 -0.449 -16.716 1.00 84.94 105 ASP A O 1
ATOM 885 N N . SER A 1 106 ? 5.923 -0.647 -14.513 1.00 87.00 106 SER A N 1
ATOM 886 C CA . SER A 1 106 ? 7.141 0.173 -14.522 1.00 87.00 106 SER A CA 1
ATOM 887 C C . SER A 1 106 ? 8.234 -0.457 -15.386 1.00 87.00 106 SER A C 1
ATOM 889 O O . SER A 1 106 ? 8.855 0.229 -16.197 1.00 87.00 106 SER A O 1
ATOM 891 N N . TYR A 1 107 ? 8.440 -1.773 -15.266 1.00 84.31 107 TYR A N 1
ATOM 892 C CA . TYR A 1 107 ? 9.388 -2.504 -16.107 1.00 84.31 107 TYR A CA 1
ATOM 893 C C . TYR A 1 107 ? 9.031 -2.388 -17.593 1.00 84.31 107 TYR A C 1
ATOM 895 O O . TYR A 1 107 ? 9.887 -2.024 -18.399 1.00 84.31 107 TYR A O 1
ATOM 903 N N . LYS A 1 108 ? 7.766 -2.637 -17.957 1.00 87.44 108 LYS A N 1
ATOM 904 C CA . LYS A 1 108 ? 7.300 -2.512 -19.348 1.00 87.44 108 LYS A CA 1
ATOM 905 C C . LYS A 1 10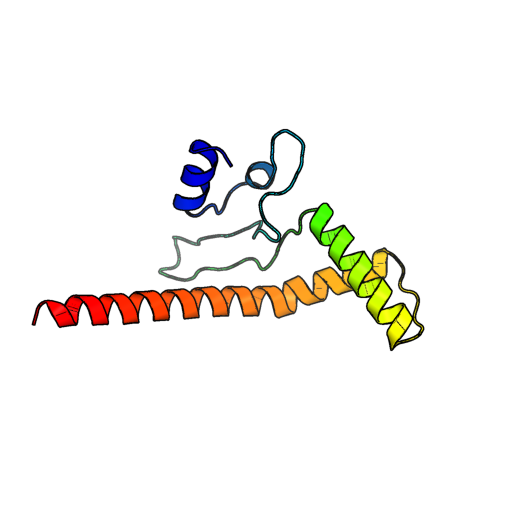8 ? 7.543 -1.114 -19.904 1.00 87.44 108 LYS A C 1
ATOM 907 O O . LYS A 1 108 ? 8.054 -0.993 -21.011 1.00 87.44 108 LYS A O 1
ATOM 912 N N . TYR A 1 109 ? 7.223 -0.080 -19.126 1.00 93.06 109 TYR A N 1
ATOM 913 C CA . TYR A 1 109 ? 7.442 1.307 -19.527 1.00 93.06 109 TYR A CA 1
ATOM 914 C C . TYR A 1 109 ? 8.923 1.599 -19.800 1.00 93.06 109 TYR A C 1
ATOM 916 O O . TYR A 1 109 ? 9.256 2.201 -20.818 1.00 93.06 109 TYR A O 1
ATOM 924 N N . ILE A 1 110 ? 9.824 1.147 -18.921 1.00 94.25 110 ILE A N 1
ATOM 925 C CA . ILE A 1 110 ? 11.271 1.342 -19.095 1.00 94.25 110 ILE A CA 1
ATOM 926 C C . ILE A 1 110 ? 11.772 0.629 -20.353 1.00 94.25 110 ILE A C 1
ATOM 928 O O . ILE A 1 110 ? 12.544 1.221 -21.106 1.00 94.25 110 ILE A O 1
ATOM 932 N N . VAL A 1 111 ? 11.335 -0.610 -20.598 1.00 93.44 111 VAL A N 1
ATOM 933 C CA . VAL A 1 111 ? 11.715 -1.364 -21.804 1.00 93.44 111 VAL A CA 1
ATOM 934 C C . VAL A 1 111 ? 11.232 -0.645 -23.061 1.00 93.44 111 VAL A C 1
ATOM 936 O O . VAL A 1 111 ? 12.043 -0.371 -23.937 1.00 93.44 111 VAL A O 1
ATOM 939 N N . GLU A 1 112 ? 9.958 -0.249 -23.110 1.00 94.00 112 GLU A N 1
ATOM 940 C CA . GLU A 1 112 ? 9.382 0.475 -24.250 1.00 94.00 112 GLU A CA 1
ATOM 941 C C . GLU A 1 112 ? 10.153 1.767 -24.551 1.00 94.00 112 GLU A C 1
ATOM 943 O O . GLU A 1 112 ? 10.547 2.011 -25.688 1.00 94.00 112 GLU A O 1
ATOM 948 N N . LYS A 1 113 ? 10.443 2.581 -23.528 1.00 94.25 113 LYS A N 1
ATOM 949 C CA . 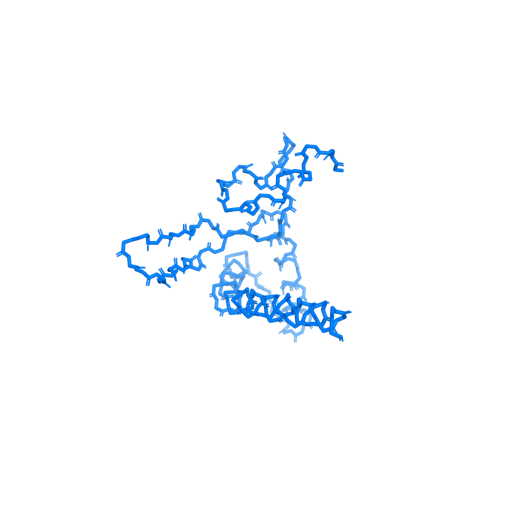LYS A 1 113 ? 11.196 3.829 -23.721 1.00 94.25 113 LYS A CA 1
ATOM 950 C C . LYS A 1 113 ? 12.652 3.582 -24.101 1.00 94.25 113 LYS A C 1
ATOM 952 O O . LYS A 1 113 ? 13.237 4.397 -24.807 1.00 94.25 113 LYS A O 1
ATOM 957 N N . SER A 1 114 ? 13.243 2.478 -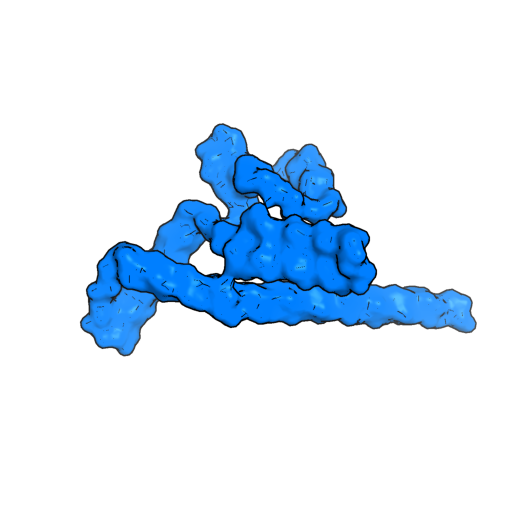23.650 1.00 93.50 114 SER A N 1
ATOM 958 C CA . SER A 1 114 ? 14.600 2.092 -24.050 1.00 93.50 114 SER A CA 1
ATOM 959 C C . SER A 1 114 ? 14.646 1.666 -25.519 1.00 93.50 114 SER A C 1
ATOM 961 O O . SER A 1 114 ? 15.565 2.063 -26.233 1.00 93.50 114 SER A O 1
ATOM 963 N N . ASP A 1 115 ? 13.638 0.926 -25.986 1.00 92.00 115 ASP A N 1
ATOM 964 C CA . ASP A 1 115 ? 13.485 0.557 -27.397 1.00 92.00 115 ASP A CA 1
ATOM 965 C C . ASP A 1 115 ? 13.250 1.797 -28.275 1.00 92.00 115 ASP A C 1
ATOM 967 O O . ASP A 1 115 ? 13.882 1.931 -29.328 1.00 92.00 115 ASP A O 1
ATOM 971 N N . ASP A 1 116 ? 12.419 2.742 -27.816 1.00 93.06 116 ASP A N 1
ATOM 972 C CA . ASP A 1 116 ? 12.218 4.037 -28.481 1.00 93.06 116 ASP A CA 1
ATOM 973 C C . ASP A 1 116 ? 13.555 4.779 -28.646 1.00 93.06 116 ASP A C 1
ATOM 975 O O . ASP A 1 116 ? 13.858 5.287 -29.725 1.00 93.06 116 ASP A O 1
ATOM 979 N N . LEU A 1 117 ? 14.391 4.810 -27.603 1.00 91.50 117 LEU A N 1
ATOM 980 C CA . LEU A 1 117 ? 15.707 5.453 -27.651 1.00 91.50 117 LEU A CA 1
ATOM 981 C C . LEU A 1 117 ? 16.663 4.763 -28.633 1.00 91.50 117 LEU A C 1
ATOM 983 O O . LEU A 1 117 ? 17.314 5.448 -29.418 1.00 91.50 117 LEU A O 1
ATOM 987 N N . LEU A 1 118 ? 16.725 3.428 -28.632 1.00 88.38 118 LEU A N 1
ATOM 988 C CA . LEU A 1 118 ? 17.545 2.656 -29.577 1.00 88.38 118 LEU A CA 1
ATOM 989 C C . LEU A 1 118 ? 17.090 2.840 -31.029 1.00 88.38 118 LEU A C 1
ATOM 991 O O . LEU A 1 118 ? 17.901 2.770 -31.952 1.00 88.38 118 LEU A O 1
ATOM 995 N N . SER A 1 119 ? 15.799 3.094 -31.250 1.00 88.81 119 SER A N 1
ATOM 996 C CA . SER A 1 119 ? 15.275 3.355 -32.591 1.00 88.81 119 SER A CA 1
ATOM 997 C C . SER A 1 119 ? 15.822 4.646 -33.213 1.00 88.81 119 SER A C 1
ATOM 999 O O . SER A 1 119 ? 15.897 4.723 -34.435 1.00 88.81 119 SER A O 1
ATOM 1001 N N . LEU A 1 120 ? 16.262 5.617 -32.399 1.00 87.88 120 LEU A N 1
ATOM 1002 C CA . LEU A 1 120 ? 16.868 6.874 -32.861 1.00 87.88 120 LEU A CA 1
ATOM 1003 C C . LEU A 1 120 ? 18.303 6.704 -33.388 1.00 87.88 120 LEU A C 1
ATOM 1005 O O . LEU A 1 120 ? 18.814 7.605 -34.048 1.00 87.88 120 LEU A O 1
ATOM 1009 N N . GLU A 1 121 ? 18.968 5.589 -33.071 1.00 82.00 121 GLU A N 1
ATOM 1010 C CA . GLU A 1 121 ? 20.317 5.274 -33.564 1.00 82.00 121 GLU A CA 1
ATOM 1011 C C . GLU A 1 121 ? 20.299 4.692 -34.995 1.00 82.00 121 GLU A C 1
ATOM 1013 O O . GLU A 1 121 ? 21.344 4.605 -35.639 1.00 82.00 121 GLU A O 1
ATOM 1018 N N . ARG A 1 122 ? 19.124 4.293 -35.505 1.00 54.47 122 ARG A N 1
ATOM 1019 C CA . ARG A 1 122 ? 18.940 3.705 -36.845 1.00 54.47 122 ARG A CA 1
ATOM 1020 C C . ARG A 1 122 ? 18.603 4.745 -37.906 1.00 54.47 122 ARG A C 1
ATOM 1022 O O . ARG A 1 122 ? 19.083 4.551 -39.045 1.00 54.47 122 ARG A O 1
#

Sequence (122 aa):
MNKNDLNKVEEGYYGNKDDYYDKQGHCYTSFFISDIIIDNNKKGSVTINNNFDICKEKKDFLKEELLKYFKIKKNENLNDEELDKFIRFFVENLGAQFYIQGVIDSYKYIVEKSDDLLSLER

pLDDT: mean 71.19, std 19.11, range [32.53, 94.25]